Protein AF-A0A7Y5JTY6-F1 (afdb_monomer)

Structure (mmCIF, N/CA/C/O backbone):
data_AF-A0A7Y5JTY6-F1
#
_entry.id   AF-A0A7Y5JTY6-F1
#
loop_
_atom_site.group_PDB
_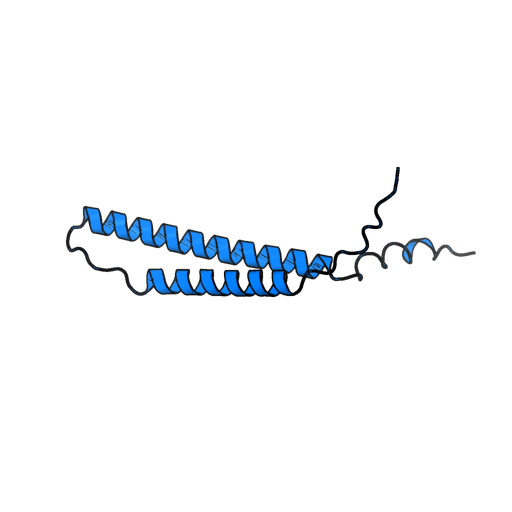atom_site.id
_atom_site.type_symbol
_atom_site.label_atom_id
_atom_site.label_alt_id
_atom_site.label_comp_id
_atom_site.label_asym_id
_atom_site.label_entity_id
_atom_site.label_seq_id
_atom_site.pdbx_PDB_ins_code
_atom_site.Cartn_x
_atom_site.Cartn_y
_atom_site.Cartn_z
_atom_site.occupancy
_atom_site.B_iso_or_equiv
_atom_site.auth_seq_id
_atom_site.auth_comp_id
_atom_site.auth_asym_id
_atom_site.auth_atom_id
_atom_site.pdbx_PDB_model_num
ATOM 1 N N . MET A 1 1 ? 5.383 -7.953 -44.345 1.00 38.50 1 MET A N 1
ATOM 2 C CA . MET A 1 1 ? 5.308 -8.380 -42.935 1.00 38.50 1 MET A CA 1
ATOM 3 C C . MET A 1 1 ? 6.676 -8.109 -42.341 1.00 38.50 1 MET A C 1
ATOM 5 O O . MET A 1 1 ? 7.593 -8.859 -42.628 1.00 38.50 1 MET A O 1
ATOM 9 N N . SER A 1 2 ? 6.858 -6.963 -41.680 1.00 40.41 2 SER A N 1
ATOM 10 C CA . SER A 1 2 ? 8.170 -6.569 -41.151 1.00 40.41 2 SER A CA 1
ATOM 11 C C . SER A 1 2 ? 8.343 -7.141 -39.753 1.00 40.41 2 SER A C 1
ATOM 13 O O . SER A 1 2 ? 7.616 -6.768 -38.833 1.00 40.41 2 SER A O 1
ATOM 15 N N . GLU A 1 3 ? 9.290 -8.061 -39.614 1.00 46.16 3 GLU A N 1
ATOM 16 C CA . GLU A 1 3 ? 9.740 -8.594 -38.335 1.00 46.16 3 GLU A CA 1
ATOM 17 C C . GLU A 1 3 ? 10.377 -7.461 -37.525 1.00 46.16 3 GLU A C 1
ATOM 19 O O . GLU A 1 3 ? 11.414 -6.899 -37.877 1.00 46.16 3 GLU A O 1
ATOM 24 N N . GLY A 1 4 ? 9.695 -7.066 -36.450 1.00 44.03 4 GLY A N 1
ATOM 25 C CA . GLY A 1 4 ? 10.205 -6.099 -35.495 1.00 44.03 4 GLY A CA 1
ATOM 26 C C . GLY A 1 4 ? 11.376 -6.705 -34.734 1.00 44.03 4 GLY A C 1
ATOM 27 O O . GLY A 1 4 ? 11.181 -7.582 -33.896 1.00 44.03 4 GLY A O 1
ATOM 28 N N . ASN A 1 5 ? 12.574 -6.201 -35.015 1.00 46.91 5 ASN A N 1
ATOM 29 C CA . ASN A 1 5 ? 13.785 -6.385 -34.226 1.00 46.91 5 ASN A CA 1
ATOM 30 C C . ASN A 1 5 ? 13.522 -6.023 -32.747 1.00 46.91 5 ASN A C 1
ATOM 32 O O . ASN A 1 5 ? 13.630 -4.862 -32.351 1.00 46.91 5 ASN A O 1
ATOM 36 N N . ARG A 1 6 ? 13.133 -7.004 -31.924 1.00 53.41 6 ARG A N 1
ATOM 37 C CA . ARG A 1 6 ? 13.102 -6.877 -30.462 1.00 53.41 6 ARG A CA 1
ATOM 38 C C . ARG A 1 6 ? 14.459 -7.315 -29.931 1.00 53.41 6 ARG A C 1
ATOM 40 O O . ARG A 1 6 ? 14.623 -8.450 -29.499 1.00 53.41 6 ARG A O 1
ATOM 47 N N . GLY A 1 7 ? 15.430 -6.406 -29.981 1.00 50.16 7 GLY A N 1
ATOM 48 C CA . GLY A 1 7 ? 16.648 -6.556 -29.189 1.00 50.16 7 GLY A CA 1
ATOM 49 C C . GLY A 1 7 ? 16.317 -6.702 -27.692 1.00 50.16 7 GLY A C 1
ATOM 50 O O . GLY A 1 7 ? 15.208 -6.340 -27.277 1.00 50.16 7 GLY A O 1
ATOM 51 N N . PRO A 1 8 ? 17.250 -7.228 -26.877 1.00 52.47 8 PRO A N 1
ATOM 52 C CA . PRO A 1 8 ? 17.055 -7.386 -25.440 1.00 52.47 8 PRO A CA 1
ATOM 53 C C . PRO A 1 8 ? 16.671 -6.032 -24.845 1.00 52.47 8 PRO A C 1
ATOM 55 O O . PRO A 1 8 ? 17.421 -5.057 -24.927 1.00 52.47 8 PRO A O 1
ATOM 58 N N . ARG A 1 9 ? 15.446 -5.944 -24.322 1.00 60.84 9 ARG A N 1
ATOM 59 C CA . ARG A 1 9 ? 14.909 -4.702 -23.775 1.00 60.84 9 ARG A CA 1
ATOM 60 C C . ARG A 1 9 ? 15.576 -4.485 -22.424 1.00 60.84 9 ARG A C 1
ATOM 62 O O . ARG A 1 9 ? 15.077 -4.952 -21.407 1.00 60.84 9 ARG A O 1
ATOM 69 N N . VAL A 1 10 ? 16.728 -3.818 -22.444 1.00 64.94 10 VAL A N 1
ATOM 70 C CA . VAL A 1 10 ? 17.399 -3.336 -21.236 1.00 64.94 10 VAL A CA 1
ATOM 71 C C . VAL A 1 10 ? 16.365 -2.578 -20.410 1.00 64.94 10 VAL A C 1
ATOM 73 O O . VAL A 1 10 ? 15.625 -1.745 -20.943 1.00 64.94 10 VAL A O 1
ATOM 76 N N . ALA A 1 11 ? 16.274 -2.923 -19.129 1.00 71.44 11 ALA A N 1
ATOM 77 C CA . ALA A 1 11 ? 15.391 -2.261 -18.189 1.00 71.44 11 ALA A CA 1
ATOM 78 C C . ALA A 1 11 ? 15.598 -0.742 -18.240 1.00 71.44 11 ALA A C 1
ATOM 80 O O . ALA A 1 11 ? 16.720 -0.260 -18.085 1.00 71.44 11 ALA A O 1
ATOM 81 N N . ASP A 1 12 ? 14.519 0.012 -18.451 1.00 85.75 12 ASP A N 1
ATOM 82 C CA . ASP A 1 12 ? 14.587 1.468 -18.420 1.00 85.75 12 ASP A CA 1
ATOM 83 C C . ASP A 1 12 ? 14.999 1.939 -17.005 1.00 85.75 12 ASP A C 1
ATOM 85 O O . ASP A 1 12 ? 14.336 1.589 -16.021 1.00 85.75 12 ASP A O 1
ATOM 89 N N . PRO A 1 13 ? 16.077 2.733 -16.863 1.00 87.75 13 PRO A N 1
ATOM 90 C CA . PRO A 1 13 ? 16.553 3.197 -15.563 1.00 87.75 13 PRO A CA 1
ATOM 91 C C . PRO A 1 13 ? 15.522 4.049 -14.814 1.00 87.75 13 PRO A C 1
ATOM 93 O O . PRO A 1 13 ? 15.546 4.084 -13.582 1.00 87.75 13 PRO A O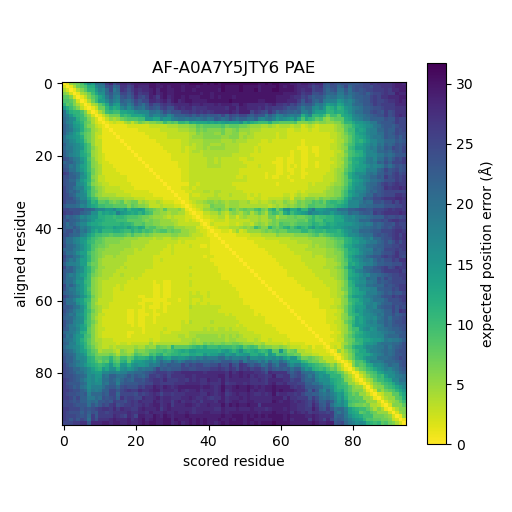 1
ATOM 96 N N . ALA A 1 14 ? 14.608 4.735 -15.511 1.00 89.62 14 ALA A N 1
ATOM 97 C CA . ALA A 1 14 ? 13.527 5.454 -14.841 1.00 89.62 14 ALA A CA 1
ATOM 98 C C . ALA A 1 14 ? 12.536 4.481 -14.181 1.00 89.62 14 ALA A C 1
ATOM 100 O O . ALA A 1 14 ? 12.188 4.675 -13.017 1.00 89.62 14 ALA A O 1
ATOM 101 N N . THR A 1 15 ? 12.178 3.397 -14.871 1.00 89.88 15 THR A N 1
ATOM 102 C CA . THR A 1 15 ? 11.356 2.306 -14.326 1.00 89.88 15 THR A CA 1
ATOM 103 C C . THR A 1 15 ? 11.998 1.656 -13.095 1.00 89.88 15 THR A C 1
ATOM 105 O O . THR A 1 15 ? 11.329 1.487 -12.078 1.00 89.88 15 THR A O 1
ATOM 108 N N . LEU A 1 16 ? 13.302 1.353 -13.134 1.00 91.50 16 LEU A N 1
ATOM 109 C CA . LEU A 1 16 ? 14.021 0.793 -11.978 1.00 91.50 16 LEU A CA 1
ATOM 110 C C . LEU A 1 16 ? 14.000 1.736 -10.768 1.00 91.50 16 LEU A C 1
ATOM 112 O O . LEU A 1 16 ? 13.740 1.304 -9.646 1.00 91.50 16 LEU A O 1
ATOM 116 N N . ARG A 1 17 ? 14.237 3.037 -10.985 1.00 92.94 17 ARG A N 1
ATOM 117 C CA . ARG A 1 17 ? 14.157 4.039 -9.910 1.00 92.94 17 ARG A CA 1
ATOM 118 C C . ARG A 1 17 ? 12.752 4.143 -9.329 1.00 92.94 17 ARG A C 1
ATOM 120 O O . ARG A 1 17 ? 12.622 4.217 -8.111 1.00 92.94 17 ARG A O 1
ATOM 127 N N . ALA A 1 18 ? 11.725 4.131 -10.178 1.00 94.50 18 ALA A N 1
ATOM 128 C CA . ALA A 1 18 ? 10.338 4.181 -9.735 1.00 94.50 18 ALA A CA 1
ATOM 129 C C . ALA A 1 18 ? 9.995 2.973 -8.853 1.00 94.50 18 ALA A C 1
ATOM 131 O O . ALA A 1 18 ? 9.522 3.167 -7.742 1.00 94.50 18 ALA A O 1
ATOM 132 N N . LEU A 1 19 ? 10.324 1.751 -9.286 1.00 94.69 19 LEU A N 1
ATOM 133 C CA . LEU A 1 19 ? 10.070 0.532 -8.509 1.00 94.69 19 LEU A CA 1
ATOM 134 C C . LEU A 1 19 ? 10.805 0.530 -7.159 1.00 94.69 19 LEU A C 1
ATOM 136 O O . LEU A 1 19 ? 10.204 0.219 -6.132 1.00 94.69 19 LEU A O 1
ATOM 140 N N . THR A 1 20 ? 12.078 0.938 -7.134 1.00 95.44 20 THR A N 1
ATOM 141 C CA . THR A 1 20 ? 12.851 1.069 -5.887 1.00 95.44 20 THR A CA 1
ATOM 142 C C . THR A 1 20 ? 12.229 2.099 -4.946 1.00 95.44 20 THR A C 1
ATOM 144 O O . THR A 1 20 ? 12.087 1.837 -3.751 1.00 95.44 20 THR A O 1
ATOM 147 N N . SER A 1 21 ? 11.822 3.256 -5.479 1.00 96.94 21 SER A N 1
ATOM 148 C CA . SER A 1 21 ? 11.156 4.302 -4.700 1.00 96.94 21 SER A CA 1
ATOM 149 C C . SER A 1 21 ? 9.807 3.833 -4.158 1.00 96.94 21 SER A C 1
ATOM 151 O O . SER A 1 21 ? 9.502 4.094 -2.999 1.00 96.94 21 SER A O 1
ATOM 153 N N . SER A 1 22 ? 9.010 3.134 -4.970 1.00 96.38 22 SER A N 1
ATOM 154 C CA . SER A 1 22 ? 7.711 2.596 -4.567 1.00 96.38 22 SER A CA 1
ATOM 155 C C . SER A 1 22 ? 7.855 1.554 -3.464 1.00 96.38 22 SER A C 1
ATOM 157 O O . SER A 1 22 ? 7.170 1.676 -2.455 1.00 96.38 22 SER A O 1
ATOM 159 N N . ARG A 1 23 ? 8.797 0.607 -3.592 1.00 96.69 23 ARG A N 1
ATOM 160 C CA . ARG A 1 23 ? 9.092 -0.385 -2.546 1.00 96.69 23 ARG A CA 1
ATOM 161 C C . ARG A 1 23 ? 9.466 0.277 -1.219 1.00 96.69 23 ARG A C 1
ATOM 163 O O . ARG A 1 23 ? 8.948 -0.097 -0.169 1.00 96.69 23 ARG A O 1
ATOM 170 N N . ALA A 1 24 ? 10.368 1.259 -1.261 1.0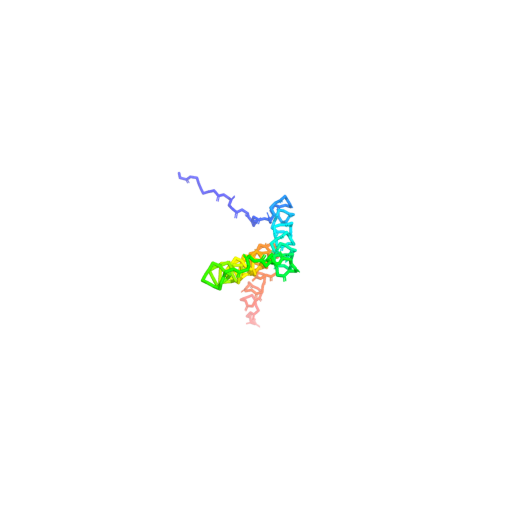0 96.62 24 ALA A N 1
ATOM 171 C CA . ALA A 1 24 ? 10.794 1.980 -0.065 1.00 96.62 24 ALA A CA 1
ATOM 172 C C . ALA A 1 24 ? 9.629 2.743 0.586 1.00 96.62 24 ALA A C 1
ATOM 174 O O . ALA A 1 24 ? 9.444 2.654 1.798 1.00 96.62 24 ALA A O 1
ATOM 175 N N . ALA A 1 25 ? 8.817 3.435 -0.219 1.00 97.38 25 ALA A N 1
ATOM 176 C CA . ALA A 1 25 ? 7.663 4.184 0.263 1.00 97.38 25 ALA A CA 1
ATOM 177 C C . ALA A 1 25 ? 6.622 3.272 0.924 1.00 97.38 25 ALA A C 1
ATOM 179 O O . ALA A 1 25 ? 6.215 3.538 2.051 1.00 97.38 25 ALA A O 1
ATOM 180 N N . THR A 1 26 ? 6.236 2.166 0.279 1.00 96.19 26 THR A N 1
ATOM 181 C CA . THR A 1 26 ? 5.244 1.241 0.850 1.00 96.19 26 THR A CA 1
ATOM 182 C C . THR A 1 26 ? 5.731 0.601 2.143 1.00 96.19 26 THR A C 1
ATOM 184 O O . THR A 1 26 ? 4.946 0.435 3.072 1.00 96.19 26 THR A O 1
ATOM 187 N N . ARG A 1 27 ? 7.031 0.301 2.250 1.00 93.88 27 ARG A N 1
ATOM 188 C CA . ARG A 1 27 ? 7.615 -0.217 3.490 1.00 93.88 27 ARG A CA 1
ATOM 189 C C . ARG A 1 27 ? 7.579 0.813 4.623 1.00 93.88 27 ARG A C 1
ATOM 191 O O . ARG A 1 27 ? 7.117 0.473 5.705 1.00 93.88 27 ARG A O 1
ATOM 198 N N . SER A 1 28 ? 7.995 2.056 4.361 1.00 95.31 28 SER A N 1
ATOM 199 C CA . SER A 1 28 ? 7.938 3.148 5.353 1.00 95.31 28 SER A CA 1
ATOM 200 C C . SER A 1 28 ? 6.508 3.382 5.834 1.00 95.31 28 SER A C 1
ATOM 202 O O . SER A 1 28 ? 6.243 3.378 7.029 1.00 95.31 28 SER A O 1
ATOM 204 N N . MET A 1 29 ? 5.558 3.482 4.900 1.00 94.94 29 MET A N 1
ATOM 205 C CA . MET A 1 29 ? 4.146 3.695 5.223 1.00 94.94 29 MET A CA 1
ATOM 206 C C . MET A 1 29 ? 3.556 2.545 6.051 1.00 94.94 29 MET A C 1
ATOM 208 O O . MET A 1 29 ? 2.744 2.789 6.939 1.00 94.94 29 MET A O 1
ATOM 212 N N . SER A 1 30 ? 3.965 1.298 5.785 1.00 93.62 30 SER A N 1
ATOM 213 C CA . SER A 1 30 ? 3.541 0.142 6.583 1.00 93.62 30 SER A CA 1
ATOM 214 C C . SER A 1 30 ? 4.030 0.235 8.029 1.00 93.62 30 SER A C 1
ATOM 216 O O . SER A 1 30 ? 3.291 -0.134 8.937 1.00 93.62 30 SER A O 1
ATOM 218 N N . GLU A 1 31 ? 5.263 0.693 8.247 1.00 91.81 31 GLU A N 1
ATOM 219 C CA . GLU A 1 31 ? 5.848 0.854 9.584 1.00 91.81 31 GLU A CA 1
ATOM 220 C C . GLU A 1 31 ? 5.208 2.045 10.325 1.00 91.81 31 GLU A C 1
ATOM 222 O O . GLU A 1 31 ? 4.848 1.943 11.500 1.00 91.81 31 GLU A O 1
ATOM 227 N N . GLU A 1 32 ? 4.979 3.157 9.623 1.00 92.62 32 GLU A N 1
ATOM 228 C CA . GLU A 1 32 ? 4.352 4.364 10.172 1.00 92.62 32 GLU A CA 1
ATOM 229 C C . GLU A 1 32 ? 2.905 4.126 10.627 1.00 92.62 32 GLU A C 1
ATOM 231 O O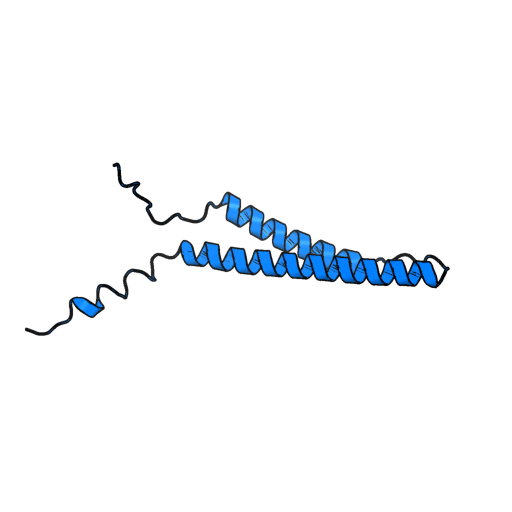 . GLU A 1 32 ? 2.534 4.558 11.721 1.00 92.62 32 GLU A O 1
ATOM 236 N N . LEU A 1 33 ? 2.102 3.393 9.844 1.00 91.25 33 LEU A N 1
ATOM 237 C CA . LEU A 1 33 ? 0.710 3.074 10.194 1.00 91.25 33 LEU A CA 1
ATOM 238 C C . LEU A 1 33 ? 0.584 2.343 11.535 1.00 91.25 33 LEU A C 1
ATOM 240 O O . LEU A 1 33 ? -0.349 2.603 12.290 1.00 91.25 33 LEU A O 1
ATOM 244 N N . LEU A 1 34 ? 1.531 1.457 11.844 1.00 87.81 34 LEU A N 1
ATOM 245 C CA . LEU A 1 34 ? 1.528 0.674 13.082 1.00 87.81 34 LEU A CA 1
ATOM 246 C C . LEU A 1 34 ? 2.098 1.445 14.281 1.00 87.81 34 LEU A C 1
ATOM 248 O O . LEU A 1 34 ? 1.959 1.004 15.420 1.00 87.81 34 LEU A O 1
ATOM 252 N N . THR A 1 35 ? 2.740 2.592 14.049 1.00 89.75 35 THR A N 1
ATOM 253 C CA . THR A 1 35 ? 3.393 3.374 15.110 1.00 89.75 35 THR A CA 1
ATOM 254 C C . THR A 1 35 ? 2.393 4.236 15.884 1.00 89.75 35 THR A C 1
ATOM 256 O O . THR A 1 35 ? 2.543 4.440 17.091 1.00 89.75 35 THR A O 1
ATOM 259 N N . HIS A 1 36 ? 1.364 4.753 15.206 1.00 81.62 36 HIS A N 1
ATOM 260 C CA . HIS A 1 36 ? 0.445 5.740 15.773 1.00 81.62 36 HIS A CA 1
ATOM 261 C C . HIS A 1 36 ? -1.015 5.436 15.433 1.00 81.62 36 HIS A C 1
ATOM 263 O O . HIS A 1 36 ? -1.610 6.073 14.565 1.00 81.62 36 HIS A O 1
ATOM 269 N N . VAL A 1 37 ? -1.614 4.499 16.171 1.00 83.88 37 VAL A N 1
ATOM 270 C CA . VAL A 1 37 ? -3.066 4.284 16.146 1.00 83.88 37 VAL A CA 1
ATOM 271 C C . VAL A 1 37 ? -3.706 5.106 17.271 1.00 83.88 37 VAL A C 1
ATOM 273 O O . VAL A 1 37 ? -3.302 4.958 18.427 1.00 83.88 37 VAL A O 1
ATOM 276 N N . PRO A 1 3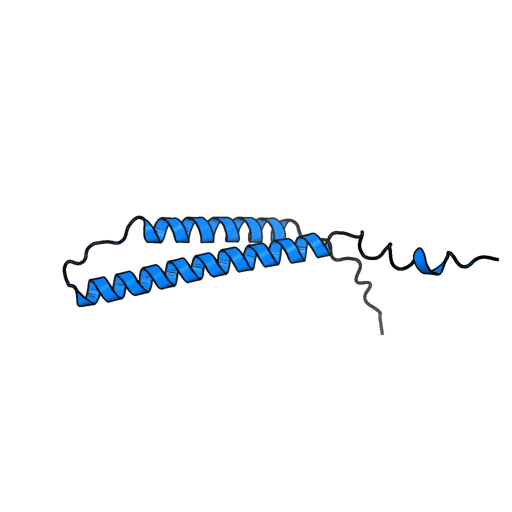8 ? -4.654 6.011 16.970 1.00 89.44 38 PRO A N 1
ATOM 277 C CA . PRO A 1 38 ? -5.343 6.779 17.998 1.00 89.44 38 PRO A CA 1
ATOM 278 C C . PRO A 1 38 ? -6.245 5.880 18.854 1.00 89.44 38 PRO A C 1
ATOM 280 O O . PRO A 1 38 ? -6.856 4.938 18.350 1.00 89.44 38 PRO A O 1
ATOM 283 N N . ASP A 1 39 ? -6.360 6.220 20.137 1.00 91.38 39 ASP A N 1
ATOM 284 C CA . ASP A 1 39 ? -7.381 5.661 21.024 1.00 91.38 39 ASP A CA 1
ATOM 285 C C . ASP A 1 39 ? -8.684 6.453 20.852 1.00 91.38 39 ASP A C 1
ATOM 287 O O . ASP A 1 39 ? -8.721 7.671 21.054 1.00 91.38 39 ASP A O 1
ATOM 291 N N . LEU A 1 40 ? -9.742 5.760 20.435 1.00 92.69 40 LEU A N 1
ATOM 292 C CA . LEU A 1 40 ? -11.064 6.329 20.184 1.00 92.69 40 LEU A CA 1
ATOM 293 C C . LEU A 1 40 ? -11.993 6.242 21.405 1.00 92.69 40 LEU A C 1
ATOM 295 O O . LEU A 1 40 ? -13.040 6.889 21.428 1.00 92.69 40 LEU A O 1
ATOM 299 N N . GLY A 1 41 ? -11.632 5.465 22.430 1.00 91.19 41 GLY A N 1
ATOM 300 C CA . GLY A 1 41 ? -12.392 5.314 23.674 1.00 91.19 41 GLY A CA 1
ATOM 301 C C . GLY A 1 41 ? -13.635 4.417 23.594 1.00 91.19 41 GLY A C 1
ATOM 302 O O . GLY A 1 41 ? -14.073 3.904 24.626 1.00 91.19 41 GLY A O 1
ATOM 303 N N . ASP A 1 42 ? -14.197 4.167 22.407 1.00 96.31 42 ASP A N 1
ATOM 304 C CA . ASP A 1 42 ? -15.281 3.203 22.218 1.00 96.31 42 ASP A CA 1
ATOM 305 C C . ASP A 1 42 ? -14.784 1.891 21.589 1.00 96.31 42 ASP A C 1
ATOM 307 O O . ASP A 1 42 ? -14.149 1.856 20.537 1.00 96.31 42 ASP A O 1
ATOM 311 N N . LEU A 1 43 ? -15.077 0.775 22.261 1.00 94.94 43 LEU A N 1
ATOM 312 C CA . LEU A 1 43 ? -14.516 -0.529 21.905 1.00 94.94 43 LEU A CA 1
ATOM 313 C C . LEU A 1 43 ? -14.917 -1.031 20.500 1.00 94.94 43 LEU A C 1
ATOM 315 O O . LEU A 1 43 ? -14.063 -1.616 19.832 1.00 94.94 43 LEU A O 1
ATOM 319 N N . PRO A 1 44 ? -16.169 -0.865 20.021 1.00 96.81 44 PRO A N 1
ATOM 320 C CA . PRO A 1 44 ? -16.535 -1.299 18.675 1.00 96.81 44 PRO A CA 1
ATOM 321 C C . PRO A 1 44 ? -15.797 -0.531 17.574 1.00 96.81 44 PRO A C 1
ATOM 323 O O . PRO A 1 44 ? -15.302 -1.164 16.641 1.00 96.81 44 PRO A O 1
ATOM 326 N N . THR A 1 45 ? -15.688 0.797 17.681 1.00 95.69 45 THR A N 1
ATOM 327 C CA . THR A 1 45 ? -14.982 1.605 16.676 1.00 95.69 45 THR A CA 1
ATOM 328 C C . THR A 1 45 ? -13.478 1.404 16.776 1.00 95.69 45 THR A C 1
ATOM 330 O O . THR A 1 45 ? -12.835 1.283 15.737 1.00 95.69 45 THR A O 1
ATOM 333 N N . GLN A 1 46 ? -12.925 1.256 17.987 1.00 96.69 46 GLN A N 1
ATOM 334 C CA . GLN A 1 46 ? -11.513 0.910 18.170 1.00 96.69 46 GLN A CA 1
ATOM 335 C C . GLN A 1 46 ? -11.169 -0.392 17.440 1.00 96.69 46 GLN A C 1
ATOM 337 O O . GLN A 1 46 ? -10.253 -0.415 16.632 1.00 96.69 46 GLN A O 1
ATOM 342 N N . ARG A 1 47 ? -11.967 -1.453 17.617 1.00 95.88 47 ARG A N 1
ATOM 343 C CA . ARG A 1 47 ? -11.740 -2.734 16.922 1.00 95.88 47 ARG A CA 1
ATOM 344 C C . ARG A 1 47 ? -11.834 -2.622 15.403 1.00 95.88 47 ARG A C 1
ATOM 346 O O . ARG A 1 47 ? -11.100 -3.306 14.697 1.00 95.88 47 ARG A O 1
ATOM 353 N N . ALA A 1 48 ? -12.762 -1.809 14.901 1.00 97.06 48 ALA A N 1
ATOM 354 C CA . ALA A 1 48 ? -12.890 -1.577 13.467 1.00 97.06 48 ALA A CA 1
ATOM 355 C C . ALA A 1 48 ? -11.671 -0.823 12.912 1.00 97.06 48 ALA A C 1
ATOM 357 O O . ALA A 1 48 ? -11.187 -1.166 11.834 1.00 97.06 48 ALA A O 1
ATOM 358 N N . LEU A 1 49 ? -11.164 0.166 13.657 1.00 95.75 49 LEU A N 1
ATOM 359 C CA . LEU A 1 49 ? -9.942 0.887 13.320 1.00 95.75 49 LEU A CA 1
ATOM 360 C C . LEU A 1 49 ? -8.724 -0.041 13.354 1.00 95.75 49 LEU A C 1
ATOM 362 O O . LEU A 1 49 ? -7.984 -0.072 12.376 1.00 95.75 49 LEU A O 1
ATOM 366 N N . ASP A 1 50 ? -8.548 -0.816 14.424 1.00 94.62 50 ASP A N 1
ATOM 367 C CA . ASP A 1 50 ? -7.422 -1.740 14.590 1.00 94.62 50 ASP A CA 1
ATOM 368 C C . ASP A 1 50 ? -7.358 -2.730 13.413 1.00 94.62 50 ASP A C 1
ATOM 370 O O . ASP A 1 50 ? -6.332 -2.840 12.745 1.00 94.62 50 ASP A O 1
ATOM 374 N N . ALA A 1 51 ? -8.487 -3.365 13.074 1.00 95.94 51 ALA A N 1
ATOM 375 C CA . ALA A 1 51 ? -8.565 -4.298 11.948 1.00 95.94 51 ALA A CA 1
ATOM 376 C C . ALA A 1 51 ? -8.266 -3.626 10.597 1.00 95.94 51 ALA A C 1
ATOM 378 O O . ALA A 1 51 ? -7.618 -4.214 9.729 1.00 95.94 51 ALA A O 1
ATOM 379 N N . TRP A 1 52 ? -8.734 -2.390 10.402 1.00 96.31 52 TRP A N 1
ATOM 380 C CA . TRP A 1 52 ? -8.454 -1.640 9.180 1.00 96.31 52 TRP A CA 1
ATOM 381 C C . TRP A 1 52 ? -6.972 -1.262 9.067 1.00 96.31 52 TRP A C 1
ATOM 383 O O . TRP A 1 52 ? -6.397 -1.383 7.985 1.00 96.31 52 TRP A O 1
ATOM 393 N N . VAL A 1 53 ? -6.343 -0.842 10.171 1.00 96.38 53 VAL A N 1
ATOM 394 C CA . VAL A 1 53 ? -4.912 -0.512 10.218 1.00 96.38 53 VAL A CA 1
ATOM 395 C C . VAL A 1 53 ? -4.062 -1.747 9.928 1.00 96.38 53 VAL A C 1
ATOM 397 O O . VAL A 1 53 ? -3.159 -1.667 9.095 1.00 96.38 53 VAL A O 1
ATOM 400 N N . GLU A 1 54 ? -4.371 -2.887 10.552 1.00 94.94 54 GLU A N 1
ATOM 401 C CA . GLU A 1 54 ? -3.685 -4.159 10.288 1.00 94.94 54 GLU A CA 1
ATOM 402 C C . GLU A 1 54 ? -3.786 -4.542 8.805 1.00 94.94 54 GLU A C 1
ATOM 404 O O . GLU A 1 54 ?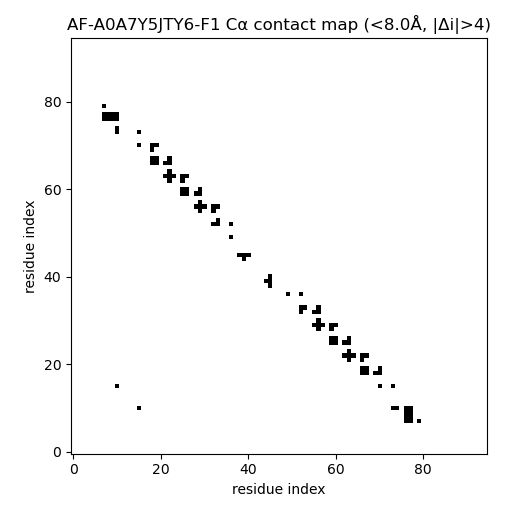 -2.768 -4.764 8.148 1.00 94.94 54 GLU A O 1
ATOM 409 N N . GLN A 1 55 ? -4.992 -4.503 8.228 1.00 97.19 55 GLN A N 1
ATOM 410 C CA . GLN A 1 55 ? -5.195 -4.814 6.812 1.00 97.19 55 GLN A CA 1
ATOM 411 C C . GLN A 1 55 ? -4.445 -3.845 5.880 1.00 97.19 55 GLN A C 1
ATOM 413 O O . GLN A 1 55 ? -3.915 -4.257 4.840 1.00 97.19 55 GLN A O 1
ATOM 418 N N . ALA A 1 56 ? -4.400 -2.554 6.217 1.00 96.88 56 ALA A N 1
ATOM 419 C CA . ALA A 1 56 ? -3.671 -1.555 5.442 1.00 96.88 56 ALA A CA 1
ATOM 420 C C . ALA A 1 56 ? -2.153 -1.799 5.491 1.00 96.88 56 ALA A C 1
ATOM 422 O O . ALA A 1 56 ? -1.498 -1.757 4.445 1.00 96.88 56 ALA A O 1
ATOM 423 N N . ALA A 1 57 ? -1.605 -2.110 6.669 1.00 96.06 57 ALA A N 1
ATOM 424 C CA . ALA A 1 57 ? -0.196 -2.454 6.839 1.00 96.06 57 ALA A CA 1
ATOM 425 C C . ALA A 1 57 ? 0.170 -3.726 6.055 1.00 96.06 57 ALA A C 1
ATOM 427 O O . ALA A 1 57 ? 1.127 -3.716 5.278 1.00 96.06 57 ALA A O 1
ATOM 428 N N . ASP A 1 58 ? -0.642 -4.779 6.157 1.00 96.75 58 ASP A N 1
ATOM 429 C CA . ASP A 1 58 ? -0.441 -6.023 5.406 1.00 96.75 58 ASP A CA 1
ATOM 430 C C . ASP A 1 58 ? -0.488 -5.795 3.889 1.00 96.75 58 ASP A C 1
ATOM 432 O O . ASP A 1 58 ? 0.340 -6.322 3.143 1.00 96.75 58 ASP A O 1
ATOM 436 N N . THR A 1 59 ? -1.403 -4.944 3.417 1.00 97.88 59 THR A N 1
ATOM 437 C CA . THR A 1 59 ? -1.496 -4.587 1.993 1.00 97.88 59 THR A CA 1
ATOM 438 C C . THR A 1 59 ? -0.239 -3.856 1.516 1.00 97.88 59 THR A C 1
ATOM 440 O O . THR A 1 59 ? 0.291 -4.161 0.447 1.00 97.88 59 THR A O 1
ATOM 443 N N . LEU A 1 60 ? 0.273 -2.902 2.297 1.00 97.56 60 LEU A N 1
ATOM 444 C CA . LEU A 1 60 ? 1.500 -2.173 1.963 1.00 97.56 60 LEU A CA 1
ATOM 445 C C . LEU A 1 60 ? 2.730 -3.085 1.965 1.00 97.56 60 LEU A C 1
ATOM 447 O O . LEU A 1 60 ? 3.603 -2.944 1.104 1.00 97.56 60 LEU A O 1
ATOM 451 N N . ARG A 1 61 ? 2.779 -4.051 2.885 1.00 96.31 61 ARG A N 1
ATOM 452 C CA . ARG A 1 61 ? 3.822 -5.075 2.914 1.00 96.31 61 ARG A CA 1
ATOM 453 C C . ARG A 1 61 ? 3.779 -5.953 1.664 1.00 96.31 61 ARG A C 1
ATOM 455 O O . ARG A 1 61 ? 4.803 -6.088 0.998 1.00 96.31 61 ARG A O 1
ATOM 462 N N . ALA A 1 62 ? 2.601 -6.450 1.291 1.00 97.88 62 ALA A N 1
ATOM 463 C CA . ALA A 1 62 ? 2.416 -7.235 0.072 1.00 97.88 62 ALA A CA 1
ATOM 464 C C . ALA A 1 62 ? 2.798 -6.443 -1.194 1.00 97.88 62 ALA A C 1
ATOM 466 O O . ALA A 1 62 ? 3.428 -6.981 -2.103 1.00 97.88 62 ALA A O 1
ATOM 467 N N . LEU A 1 63 ? 2.484 -5.143 -1.251 1.00 97.75 63 LEU A N 1
ATOM 468 C CA . LEU A 1 63 ? 2.912 -4.275 -2.355 1.00 97.75 63 LEU A CA 1
ATOM 469 C C . LEU A 1 63 ? 4.436 -4.104 -2.399 1.00 97.75 63 LEU A C 1
ATOM 471 O O . LEU A 1 63 ? 5.024 -4.158 -3.478 1.00 97.75 63 LEU A O 1
ATOM 475 N N . SER A 1 64 ? 5.087 -3.927 -1.246 1.00 96.94 64 SER A N 1
ATOM 476 C CA . SER A 1 64 ? 6.551 -3.863 -1.154 1.00 96.94 64 SER A CA 1
ATOM 477 C C . SER A 1 64 ? 7.208 -5.141 -1.684 1.00 96.94 64 SER A C 1
ATOM 479 O O . SER A 1 64 ? 8.191 -5.061 -2.421 1.00 96.94 64 SER A O 1
ATOM 481 N N . GLU A 1 65 ? 6.670 -6.304 -1.317 1.00 97.50 65 GLU A N 1
ATOM 482 C CA . GLU A 1 65 ? 7.128 -7.616 -1.790 1.00 97.50 65 GLU A CA 1
ATOM 483 C C . GLU A 1 65 ? 6.918 -7.756 -3.308 1.00 97.50 65 GLU A C 1
ATOM 485 O O . GLU A 1 65 ? 7.861 -8.070 -4.030 1.00 97.50 65 GLU A O 1
ATOM 490 N N . ALA A 1 66 ? 5.750 -7.374 -3.833 1.00 97.25 66 ALA A N 1
ATOM 491 C CA . ALA A 1 66 ? 5.485 -7.393 -5.274 1.00 97.25 66 ALA A CA 1
ATOM 492 C C . ALA A 1 66 ? 6.416 -6.458 -6.077 1.00 97.25 66 ALA A C 1
ATOM 494 O O . ALA A 1 66 ? 6.849 -6.789 -7.184 1.00 97.25 66 ALA A O 1
ATOM 495 N N . PHE A 1 67 ? 6.763 -5.281 -5.539 1.00 95.19 67 PHE A N 1
ATOM 496 C CA . PHE A 1 67 ? 7.752 -4.400 -6.170 1.00 95.19 67 PHE A CA 1
ATOM 497 C C . PHE A 1 67 ? 9.162 -4.998 -6.148 1.00 95.19 67 PHE A C 1
ATOM 499 O O . PHE A 1 67 ? 9.919 -4.799 -7.099 1.00 95.19 67 PHE A O 1
ATOM 506 N N . GLU A 1 68 ? 9.521 -5.728 -5.091 1.00 95.50 68 GLU A N 1
ATOM 507 C CA . GLU A 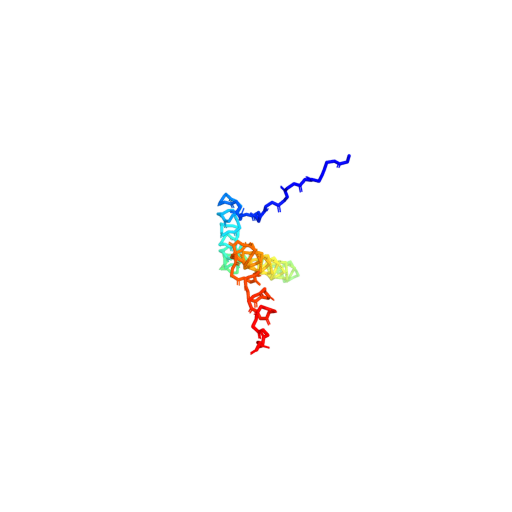1 68 ? 10.791 -6.449 -4.992 1.00 95.50 68 GLU A CA 1
ATOM 508 C C . GLU A 1 68 ? 10.895 -7.564 -6.028 1.00 95.50 68 GLU A C 1
ATOM 510 O O . GLU A 1 68 ? 11.862 -7.598 -6.788 1.00 95.50 68 GLU A O 1
ATOM 515 N N . GLU A 1 69 ? 9.868 -8.409 -6.128 1.00 94.94 69 GLU A N 1
ATOM 516 C CA . GLU A 1 69 ? 9.767 -9.442 -7.162 1.00 94.94 69 GLU A CA 1
ATOM 517 C C . GLU A 1 69 ? 9.908 -8.823 -8.555 1.00 94.94 69 GLU A C 1
ATOM 519 O O . GLU A 1 69 ? 10.710 -9.271 -9.378 1.00 94.94 69 GLU A O 1
ATOM 524 N N . ARG A 1 70 ? 9.221 -7.699 -8.796 1.00 93.12 70 ARG A N 1
ATOM 525 C CA . ARG A 1 70 ? 9.301 -7.011 -10.083 1.00 93.12 70 ARG A CA 1
ATOM 526 C C . ARG A 1 70 ? 10.689 -6.443 -10.381 1.00 93.12 70 ARG A C 1
ATOM 528 O O . ARG A 1 70 ? 11.104 -6.443 -11.541 1.00 93.12 70 ARG A O 1
ATOM 535 N N . LEU A 1 71 ? 11.405 -5.943 -9.374 1.00 92.19 71 LEU A N 1
ATOM 536 C CA . LEU A 1 71 ? 12.787 -5.477 -9.523 1.00 92.19 71 LEU A CA 1
ATOM 537 C C . LEU A 1 71 ? 13.726 -6.625 -9.904 1.00 92.19 71 LEU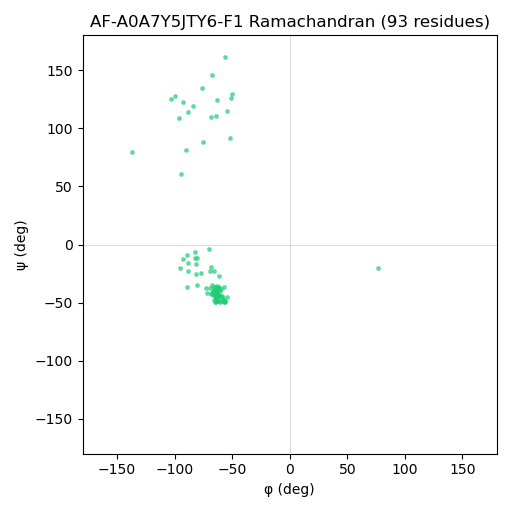 A C 1
ATOM 539 O O . LEU A 1 71 ? 14.581 -6.438 -10.773 1.00 92.19 71 LEU A O 1
ATOM 543 N N . LEU A 1 72 ? 13.547 -7.801 -9.297 1.00 90.06 72 LEU A N 1
ATOM 544 C CA . LEU A 1 72 ? 14.326 -8.999 -9.613 1.00 90.06 72 LEU A CA 1
ATOM 545 C C . LEU A 1 72 ? 14.071 -9.466 -11.052 1.00 90.06 72 LEU A C 1
ATOM 547 O O . LEU A 1 72 ? 15.031 -9.685 -11.791 1.00 90.06 72 LEU A O 1
ATOM 551 N N . ASP A 1 73 ? 12.809 -9.521 -11.484 1.00 88.81 73 ASP A N 1
ATOM 552 C CA . ASP A 1 73 ? 12.433 -9.885 -12.857 1.00 88.81 73 ASP A CA 1
ATOM 553 C C . ASP A 1 73 ? 13.064 -8.953 -13.898 1.00 88.81 73 ASP A C 1
ATOM 555 O O . ASP A 1 73 ? 13.629 -9.383 -14.909 1.00 88.81 73 ASP A O 1
ATOM 559 N N . VAL A 1 74 ? 12.962 -7.644 -13.655 1.00 86.06 74 VAL A N 1
ATOM 560 C CA . VAL A 1 74 ? 13.468 -6.611 -14.563 1.00 86.06 74 VAL A CA 1
ATOM 561 C C . VAL A 1 74 ? 15.003 -6.605 -14.583 1.00 86.06 74 VAL A C 1
ATOM 563 O O . VAL A 1 74 ? 15.597 -6.431 -15.650 1.00 86.06 74 VAL A O 1
ATOM 566 N N . GLY A 1 75 ? 15.653 -6.842 -13.440 1.00 77.62 75 GLY A N 1
ATOM 567 C CA . GLY A 1 75 ? 17.105 -6.997 -13.343 1.00 77.62 75 GLY A CA 1
ATOM 568 C C . GLY A 1 75 ? 17.624 -8.253 -14.052 1.00 77.62 75 GLY A C 1
ATOM 569 O O . GLY A 1 75 ? 18.628 -8.183 -14.763 1.00 77.62 75 GLY A O 1
ATOM 570 N N . ALA A 1 76 ? 16.917 -9.380 -13.932 1.00 75.62 76 ALA A N 1
ATOM 571 C CA . ALA A 1 76 ? 17.259 -10.632 -14.606 1.00 75.62 76 ALA A CA 1
ATOM 572 C C . ALA A 1 76 ? 17.123 -10.528 -16.135 1.00 75.62 76 ALA A C 1
ATOM 574 O O . ALA A 1 76 ? 17.990 -11.008 -16.866 1.00 75.62 76 ALA A O 1
ATOM 575 N N . ALA A 1 77 ? 16.090 -9.836 -16.630 1.00 69.56 77 ALA A N 1
ATOM 576 C CA . ALA A 1 77 ? 15.868 -9.617 -18.063 1.00 69.56 77 ALA A CA 1
ATOM 577 C C . ALA A 1 77 ? 16.954 -8.752 -18.738 1.00 69.56 77 ALA A C 1
ATOM 579 O O . ALA A 1 77 ? 17.149 -8.835 -19.951 1.00 69.56 77 ALA A O 1
ATOM 580 N N . GLY A 1 78 ? 17.667 -7.926 -17.965 1.00 59.78 78 GLY A N 1
ATOM 581 C CA . GLY A 1 78 ? 18.787 -7.113 -18.444 1.00 59.78 78 GLY A CA 1
ATOM 582 C C . GLY A 1 78 ? 20.124 -7.855 -18.534 1.00 59.78 78 GLY A C 1
ATOM 583 O O . GLY A 1 78 ? 21.088 -7.274 -19.030 1.00 59.78 78 GLY A O 1
ATOM 584 N N . SER A 1 79 ? 20.207 -9.106 -18.065 1.00 58.19 79 SER A N 1
ATOM 585 C CA . SER A 1 79 ? 21.457 -9.869 -18.004 1.00 58.19 79 SER A CA 1
ATOM 586 C C . SER A 1 79 ? 21.606 -10.793 -19.228 1.00 58.19 79 SER A C 1
ATOM 588 O O . SER A 1 79 ? 20.905 -11.801 -19.324 1.00 58.19 79 SER A O 1
ATOM 590 N N . PRO A 1 80 ? 22.519 -10.510 -20.182 1.00 56.06 80 PRO A N 1
ATOM 591 C CA . PRO A 1 80 ? 22.683 -11.313 -21.402 1.00 56.06 80 PRO A CA 1
ATOM 592 C C . PRO A 1 80 ? 23.288 -12.713 -21.168 1.00 56.06 80 PRO A C 1
ATOM 594 O O . PRO A 1 80 ? 23.392 -13.503 -22.104 1.00 56.06 80 PRO A O 1
ATOM 597 N N . ALA A 1 81 ? 23.673 -13.054 -19.935 1.00 56.50 81 ALA A N 1
ATOM 598 C CA . ALA A 1 81 ? 24.418 -14.273 -19.615 1.00 56.50 81 ALA A CA 1
ATOM 599 C C . ALA A 1 81 ? 23.632 -15.589 -19.806 1.00 56.50 81 ALA A C 1
ATOM 601 O O . ALA A 1 81 ? 24.246 -16.643 -19.943 1.00 56.50 81 ALA A O 1
ATOM 602 N N . ALA A 1 82 ? 22.295 -15.557 -19.846 1.00 55.09 82 ALA A N 1
ATOM 603 C CA . ALA A 1 82 ? 21.480 -16.773 -19.957 1.00 55.09 82 ALA A CA 1
ATOM 604 C C . ALA A 1 82 ? 21.345 -17.322 -21.394 1.00 55.09 82 ALA A C 1
ATOM 606 O O . ALA A 1 82 ? 20.981 -18.482 -21.566 1.00 55.09 82 ALA A O 1
ATOM 607 N N . ALA A 1 83 ? 21.644 -16.524 -22.426 1.00 54.50 83 ALA A N 1
ATOM 608 C CA . ALA A 1 83 ? 21.490 -16.942 -23.825 1.00 54.50 83 ALA A CA 1
ATOM 609 C C . ALA A 1 83 ? 22.738 -17.638 -24.403 1.00 54.50 83 ALA A C 1
ATOM 611 O O . ALA A 1 83 ? 22.629 -18.418 -25.346 1.00 54.50 83 ALA A O 1
ATOM 612 N N . ASP A 1 84 ? 23.919 -17.394 -23.828 1.00 55.12 84 ASP A N 1
ATOM 613 C CA . ASP A 1 84 ? 25.202 -17.801 -24.425 1.00 55.12 84 ASP A CA 1
ATOM 614 C C . ASP A 1 84 ? 25.638 -19.229 -24.022 1.00 55.12 84 ASP A C 1
ATOM 616 O O . ASP A 1 84 ? 26.480 -19.865 -24.657 1.00 55.12 84 ASP A O 1
ATOM 620 N N . SER A 1 85 ? 25.033 -19.794 -22.969 1.00 57.94 85 SER A N 1
ATOM 621 C CA . SER A 1 85 ? 25.370 -21.144 -22.480 1.00 57.94 85 SER A CA 1
ATOM 622 C C . SER A 1 85 ? 24.769 -22.269 -23.337 1.00 57.94 85 SER A C 1
ATOM 624 O O . SER A 1 85 ? 25.290 -23.388 -23.367 1.00 57.94 85 SER A O 1
ATOM 626 N N . SER A 1 86 ? 23.673 -21.984 -24.047 1.00 56.56 86 SER A N 1
ATOM 627 C CA . SER A 1 86 ? 22.927 -22.969 -24.840 1.00 56.56 86 SER A CA 1
ATOM 628 C C . SER A 1 86 ? 23.546 -23.231 -26.218 1.00 56.56 86 SER A C 1
ATOM 630 O O . SER A 1 86 ? 23.361 -24.318 -26.764 1.00 56.56 86 SER A O 1
ATOM 632 N N . ASP A 1 87 ? 24.294 -22.269 -26.768 1.00 54.59 87 ASP A N 1
ATOM 633 C CA . ASP A 1 87 ? 24.877 -22.365 -28.116 1.00 54.59 87 ASP A CA 1
ATOM 634 C C . ASP A 1 87 ? 26.274 -23.015 -28.100 1.00 54.59 87 ASP A C 1
ATOM 636 O O . ASP A 1 87 ? 26.603 -23.872 -28.924 1.00 54.59 87 ASP A O 1
ATOM 640 N N . ARG A 1 88 ? 27.080 -22.735 -27.066 1.00 58.06 88 ARG A N 1
ATOM 641 C CA . ARG A 1 88 ? 28.432 -23.308 -26.935 1.00 58.06 88 ARG A CA 1
ATOM 642 C C . ARG A 1 88 ? 28.443 -24.816 -26.644 1.00 58.06 88 ARG A C 1
ATOM 644 O O . ARG A 1 88 ? 29.406 -25.494 -26.993 1.00 58.06 88 ARG A O 1
ATOM 651 N N . SER A 1 89 ? 27.356 -25.361 -26.095 1.00 57.59 89 SER A N 1
ATOM 652 C CA . SER A 1 89 ? 27.217 -26.803 -25.826 1.00 57.59 89 SER A CA 1
ATOM 653 C C . SER A 1 89 ? 26.817 -27.630 -27.061 1.00 57.59 89 SER A C 1
ATOM 655 O O . SER A 1 89 ? 26.899 -28.854 -27.015 1.00 57.59 89 SER A O 1
ATOM 657 N N . ARG A 1 90 ? 26.409 -26.998 -28.176 1.00 58.50 90 ARG A N 1
ATOM 658 C CA . ARG A 1 90 ? 26.099 -27.690 -29.448 1.00 58.50 90 ARG A CA 1
ATOM 659 C C . ARG A 1 90 ? 27.265 -27.727 -30.439 1.00 58.50 90 ARG A C 1
ATOM 661 O O . ARG A 1 90 ? 27.259 -28.576 -31.323 1.00 58.50 90 ARG A O 1
ATOM 668 N N . GLN A 1 91 ? 28.259 -26.847 -30.296 1.00 57.31 91 GLN A N 1
ATOM 669 C CA . GLN A 1 91 ? 29.423 -26.786 -31.196 1.00 57.31 91 GLN A CA 1
ATOM 670 C C . GLN A 1 91 ? 30.605 -27.676 -30.778 1.00 57.31 91 GLN A C 1
ATOM 672 O O . GLN A 1 91 ? 31.533 -27.852 -31.560 1.00 57.31 91 GLN A O 1
ATOM 677 N N . ALA A 1 92 ? 30.576 -28.280 -29.589 1.00 55.06 92 ALA A N 1
ATOM 678 C CA . ALA A 1 92 ? 31.606 -29.215 -29.134 1.00 55.06 92 ALA A CA 1
ATOM 679 C C . ALA A 1 92 ? 31.212 -30.677 -29.433 1.00 55.06 92 ALA A C 1
ATOM 681 O O . ALA A 1 92 ? 31.035 -31.484 -28.524 1.00 55.06 92 ALA A O 1
ATOM 682 N N . GLY A 1 93 ? 31.029 -31.011 -30.713 1.00 45.25 93 GLY A N 1
ATOM 683 C CA . GLY A 1 93 ? 30.977 -32.398 -31.193 1.00 45.25 93 GLY A CA 1
ATOM 684 C C . GLY A 1 93 ? 32.336 -32.780 -31.799 1.00 45.25 93 GLY A C 1
ATOM 685 O O . GLY A 1 93 ? 32.825 -32.017 -32.631 1.00 45.25 93 GLY A O 1
ATOM 686 N N . PRO A 1 94 ? 32.978 -33.891 -31.389 1.00 60.03 94 PRO A N 1
ATOM 687 C CA . PRO A 1 94 ? 34.341 -34.222 -31.797 1.00 60.03 94 PRO A CA 1
ATOM 688 C C . PRO A 1 94 ? 34.371 -34.762 -33.234 1.00 60.03 94 PRO A C 1
ATOM 690 O O . PRO A 1 94 ? 33.539 -35.594 -33.601 1.00 60.03 94 PRO A O 1
ATOM 693 N N . GLY A 1 95 ? 35.328 -34.269 -34.023 1.00 50.25 95 GLY A N 1
ATOM 694 C CA . GLY A 1 95 ? 35.782 -34.891 -35.271 1.00 50.25 95 GLY A CA 1
ATOM 695 C C . GLY A 1 95 ? 36.916 -35.875 -35.030 1.00 50.25 95 GLY A C 1
ATOM 696 O O . GLY A 1 95 ? 37.546 -35.790 -33.949 1.00 50.25 95 GLY A 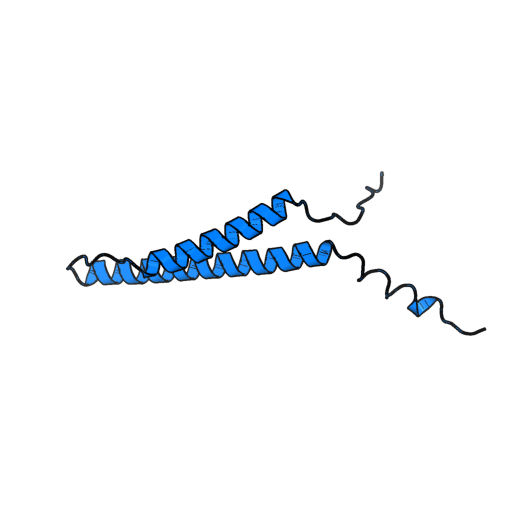O 1
#

Foldseek 3Di:
DDDDPPDLPQQDVVLLVVLVVLLVVLQVVLVVLVPDDDDPPDDVVSVVSVVVSVVSSVVSNVSSVVSVVVSVVNVVSNDPVVPPVVVVVVPPDDD

Solvent-accessible surface area (backbone atoms only — not comparable to full-atom values): 5648 Å² total; per-residue (Å²): 136,82,83,76,84,76,65,85,68,60,58,55,68,67,60,54,51,49,40,54,51,50,23,53,49,28,44,52,52,26,54,54,57,74,71,67,73,82,87,71,91,45,71,72,61,39,52,52,49,52,53,49,48,51,52,50,29,52,51,25,45,52,50,22,51,52,32,49,55,50,49,52,53,45,55,55,61,51,50,74,74,78,67,62,65,70,57,63,69,70,71,75,68,88,130

Radius of gyration: 23.42 Å; Cα contacts (8 Å, |Δi|>4): 56; chains: 1; bounding box: 52×42×67 Å

Secondary structure (DSSP, 8-state):
---------PPPHHHHHHHHHHHHHHHHHHHHHHH-PPP-S-HHHHHHHHHHHHHHHHHHHHHHHHHHHHHHHHHHHT-GGGTSHHHHTTS----

Nearest PDB structures (foldseek):
  1tjl-assembly1_A  TM=4.827E-01  e=5.129E-01  Escherichia coli
  1i49-assembly1_B  TM=5.129E-01  e=5.826E+00  Homo sapiens

Sequence (95 aa):
MSEGNRGPRVADPATLRALTSSRAATRSMSEELLTHVPDLGDLPTQRALDAWVEQAADTLRALSEAFEERLLDVGAAGSPAAADSSDRSRQAGPG

pLDDT: mean 81.17, std 18.76, range [38.5, 97.88]

Mean predicted aligned error: 11.96 Å